Protein AF-A0A7S2L4G2-F1 (afdb_monomer_lite)

Structure (mmCIF, N/CA/C/O backbone):
data_AF-A0A7S2L4G2-F1
#
_entry.id   AF-A0A7S2L4G2-F1
#
loop_
_atom_site.group_PDB
_atom_site.id
_atom_site.type_symbol
_atom_site.label_atom_id
_atom_site.label_alt_id
_atom_site.label_comp_id
_atom_site.label_asym_id
_atom_site.label_entity_id
_atom_site.label_seq_id
_atom_site.pdbx_PDB_ins_code
_atom_site.Cartn_x
_atom_site.Cartn_y
_atom_site.Cartn_z
_atom_site.occupancy
_atom_site.B_iso_or_equiv
_atom_site.auth_seq_id
_atom_site.auth_comp_id
_atom_site.auth_asym_id
_atom_site.auth_atom_id
_atom_site.pdbx_PDB_model_num
ATOM 1 N N . GLY A 1 1 ? 11.821 -3.618 -11.522 1.00 56.19 1 GLY A N 1
ATOM 2 C CA . GLY A 1 1 ? 10.983 -4.620 -10.843 1.00 56.19 1 GLY A CA 1
ATOM 3 C C . GLY A 1 1 ? 11.850 -5.490 -9.971 1.00 56.19 1 GLY A C 1
ATOM 4 O O . GLY A 1 1 ? 12.990 -5.746 -10.347 1.00 56.19 1 GLY A O 1
ATOM 5 N N . TYR A 1 2 ? 11.336 -5.902 -8.817 1.00 65.25 2 TYR A N 1
ATOM 6 C CA . TYR A 1 2 ? 12.023 -6.828 -7.922 1.00 65.25 2 TYR A CA 1
ATOM 7 C C . TYR A 1 2 ? 11.633 -8.251 -8.337 1.00 65.25 2 TYR A C 1
ATOM 9 O O . TYR A 1 2 ? 10.464 -8.625 -8.234 1.00 65.25 2 TYR A O 1
ATOM 17 N N . GLY A 1 3 ? 12.591 -9.006 -8.881 1.00 76.25 3 GLY A N 1
ATOM 18 C CA . GLY A 1 3 ? 12.389 -10.360 -9.402 1.00 76.25 3 GLY A CA 1
ATOM 19 C C . GLY A 1 3 ? 13.342 -11.368 -8.760 1.00 76.25 3 GLY A C 1
ATOM 20 O O . GLY A 1 3 ? 14.515 -11.046 -8.551 1.00 76.25 3 GLY A O 1
ATOM 21 N N . GLY A 1 4 ? 12.857 -12.576 -8.461 1.00 85.44 4 GLY A N 1
ATOM 22 C CA . GLY A 1 4 ? 13.677 -13.669 -7.925 1.00 85.44 4 GLY A CA 1
ATOM 23 C C . GLY A 1 4 ? 14.321 -13.315 -6.580 1.00 85.44 4 GLY A C 1
ATOM 24 O O . GLY A 1 4 ? 13.656 -12.795 -5.689 1.00 85.44 4 GLY A O 1
ATOM 25 N N . ILE A 1 5 ? 15.627 -13.547 -6.429 1.00 88.00 5 ILE A N 1
ATOM 26 C CA . ILE A 1 5 ? 16.351 -13.308 -5.163 1.00 88.00 5 ILE A CA 1
ATOM 27 C C . ILE A 1 5 ? 16.216 -11.853 -4.687 1.00 88.00 5 ILE A C 1
ATOM 29 O O . ILE A 1 5 ? 15.990 -11.617 -3.506 1.00 88.00 5 ILE A O 1
ATOM 33 N N . LYS A 1 6 ? 16.226 -10.875 -5.601 1.00 87.75 6 LYS A N 1
ATOM 34 C CA . LYS A 1 6 ? 16.057 -9.455 -5.243 1.00 87.75 6 LYS A CA 1
ATOM 35 C C . LYS A 1 6 ? 14.673 -9.149 -4.666 1.00 87.75 6 LYS A C 1
ATOM 37 O O . LYS A 1 6 ? 14.536 -8.252 -3.842 1.00 87.75 6 LYS A O 1
ATOM 42 N N . ALA A 1 7 ? 13.639 -9.870 -5.111 1.00 88.19 7 ALA A N 1
ATOM 43 C CA . ALA A 1 7 ? 12.305 -9.783 -4.515 1.00 88.19 7 ALA A CA 1
ATOM 44 C C . ALA A 1 7 ? 12.309 -10.325 -3.087 1.00 88.19 7 ALA A C 1
ATOM 46 O O . ALA A 1 7 ? 11.736 -9.702 -2.199 1.00 88.19 7 ALA A O 1
ATOM 47 N N . LEU A 1 8 ? 12.997 -11.447 -2.865 1.00 90.19 8 LEU A N 1
ATOM 48 C CA . LEU A 1 8 ? 13.110 -12.052 -1.545 1.00 90.19 8 LEU A CA 1
ATOM 49 C C . LEU A 1 8 ? 13.881 -11.160 -0.568 1.00 90.19 8 LEU A C 1
ATOM 51 O O . LEU A 1 8 ? 13.434 -10.969 0.558 1.00 90.19 8 LEU A O 1
ATOM 55 N N . GLU A 1 9 ? 14.997 -10.576 -1.004 1.00 91.44 9 GLU A N 1
ATOM 56 C CA . GLU A 1 9 ? 15.775 -9.615 -0.215 1.00 91.44 9 GLU A CA 1
ATOM 57 C C . GLU A 1 9 ? 14.930 -8.400 0.172 1.00 91.44 9 GLU A C 1
ATOM 59 O O . GLU A 1 9 ? 14.913 -8.004 1.337 1.00 91.44 9 GLU A O 1
ATOM 64 N N . PHE A 1 10 ? 14.177 -7.849 -0.785 1.00 89.75 10 PHE A N 1
ATOM 65 C CA . PHE A 1 10 ? 13.286 -6.720 -0.537 1.00 89.75 10 PHE A CA 1
ATOM 66 C C . PHE A 1 10 ? 12.187 -7.069 0.474 1.00 89.75 10 PHE A C 1
ATOM 68 O O . PHE A 1 10 ? 11.968 -6.326 1.429 1.00 89.75 10 PHE A O 1
ATOM 75 N N . VAL A 1 11 ? 11.538 -8.227 0.323 1.00 90.69 11 VAL A N 1
ATOM 76 C CA . VAL A 1 11 ? 10.542 -8.713 1.290 1.00 90.69 11 VAL A CA 1
ATOM 77 C C . VAL A 1 11 ? 11.175 -8.912 2.667 1.00 90.69 11 VAL A C 1
ATOM 79 O O . VAL A 1 11 ? 10.625 -8.441 3.659 1.00 90.69 11 VAL A O 1
ATOM 82 N N . ASN A 1 12 ? 12.349 -9.538 2.751 1.00 92.12 12 ASN A N 1
ATOM 83 C CA . ASN A 1 12 ? 13.055 -9.729 4.016 1.00 92.12 12 ASN A CA 1
ATOM 84 C C . ASN A 1 12 ? 13.389 -8.391 4.696 1.00 92.12 12 ASN A C 1
ATOM 86 O O . ASN A 1 12 ? 13.243 -8.259 5.911 1.00 92.12 12 ASN A O 1
ATOM 90 N N . GLN A 1 13 ? 13.780 -7.380 3.920 1.00 91.06 13 GLN A N 1
ATOM 91 C CA . GLN A 1 13 ? 14.045 -6.038 4.427 1.00 91.06 13 GLN A CA 1
ATOM 92 C C . GLN A 1 13 ? 12.776 -5.377 4.984 1.00 91.06 13 GLN A C 1
ATOM 94 O O . GLN A 1 13 ? 12.824 -4.791 6.069 1.00 91.06 13 GLN A O 1
ATOM 99 N N . ILE A 1 14 ? 11.644 -5.502 4.282 1.00 90.25 14 ILE A N 1
ATOM 100 C CA . ILE A 1 14 ? 10.340 -5.015 4.754 1.00 90.25 14 ILE A CA 1
ATOM 101 C C . ILE A 1 14 ? 9.986 -5.677 6.089 1.00 90.25 14 ILE A C 1
ATOM 103 O O . ILE A 1 14 ? 9.688 -4.991 7.065 1.00 90.25 14 ILE A O 1
ATOM 107 N N . LEU A 1 15 ? 10.059 -7.009 6.145 1.00 91.31 15 LEU A N 1
ATOM 108 C CA . LEU A 1 15 ? 9.704 -7.790 7.330 1.00 91.31 15 LEU A CA 1
ATOM 109 C C . LEU A 1 15 ? 10.609 -7.474 8.525 1.00 91.31 15 LEU A C 1
ATOM 111 O O . LEU A 1 15 ? 10.117 -7.336 9.640 1.00 91.31 15 LEU A O 1
ATOM 115 N N . SER A 1 16 ? 11.910 -7.301 8.287 1.00 92.25 16 SER A N 1
ATOM 116 C CA . SER A 1 16 ? 12.880 -6.969 9.338 1.00 92.25 16 SER A CA 1
ATOM 117 C C . SER A 1 16 ? 12.683 -5.559 9.898 1.00 92.25 16 SER A C 1
ATOM 119 O O . SER A 1 16 ? 12.974 -5.312 11.064 1.00 92.25 16 SER A O 1
ATOM 121 N N . SER A 1 17 ? 12.200 -4.626 9.073 1.00 89.19 17 SER A N 1
ATOM 122 C CA . SER A 1 17 ? 11.989 -3.228 9.473 1.00 89.19 17 SER A CA 1
ATOM 123 C C . SER A 1 17 ? 10.608 -2.981 10.084 1.00 89.19 17 SER A C 1
ATOM 125 O O . SER A 1 17 ? 10.407 -1.986 10.778 1.00 89.19 17 SER A O 1
ATOM 127 N N . GLY A 1 18 ? 9.654 -3.868 9.802 1.00 87.81 18 GLY A N 1
ATOM 128 C CA . GLY A 1 18 ? 8.249 -3.711 10.146 1.00 87.81 18 GLY A CA 1
ATOM 129 C C . GLY A 1 18 ? 7.456 -2.938 9.088 1.00 87.81 18 GLY A C 1
ATOM 130 O O . GLY A 1 18 ? 7.934 -1.991 8.458 1.00 87.81 18 GLY A O 1
ATOM 131 N N . VAL A 1 19 ? 6.200 -3.350 8.917 1.00 89.81 19 VAL A N 1
ATOM 132 C CA . VAL A 1 19 ? 5.210 -2.691 8.054 1.00 89.81 19 VAL A CA 1
ATOM 133 C C . VAL A 1 19 ? 4.303 -1.839 8.935 1.00 89.81 19 VAL A C 1
ATOM 135 O O . VAL A 1 19 ? 3.910 -2.269 10.016 1.00 89.81 19 VAL A O 1
ATOM 138 N N . GLY A 1 20 ? 3.938 -0.643 8.483 1.00 89.69 20 GLY A N 1
ATOM 139 C CA . GLY A 1 20 ? 2.996 0.219 9.201 1.00 89.69 20 GLY A CA 1
ATOM 140 C C . GLY A 1 20 ? 2.357 1.216 8.252 1.00 89.69 20 GLY A C 1
ATOM 141 O O . GLY A 1 20 ? 3.047 1.755 7.397 1.00 89.69 20 GLY A O 1
ATOM 142 N N . VAL A 1 21 ? 1.063 1.501 8.387 1.00 88.12 21 VAL A N 1
ATOM 143 C CA . VAL A 1 21 ? 0.299 2.310 7.415 1.00 88.12 21 VAL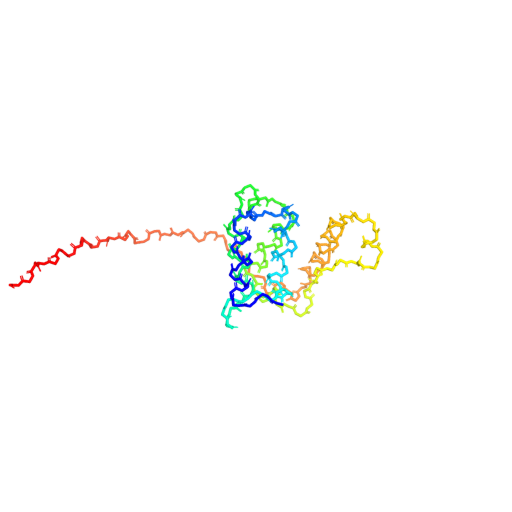 A CA 1
ATOM 144 C C . VAL A 1 21 ? 0.915 3.700 7.237 1.00 88.12 21 VAL A C 1
ATOM 146 O O . VAL A 1 21 ? 1.012 4.194 6.115 1.00 88.12 21 VAL A O 1
ATOM 149 N N . THR A 1 22 ? 1.391 4.309 8.325 1.00 84.44 22 THR A N 1
ATOM 150 C CA . THR A 1 22 ? 2.046 5.628 8.313 1.00 84.44 22 THR A CA 1
ATOM 151 C C . THR A 1 22 ? 3.572 5.559 8.218 1.00 84.44 22 THR A C 1
ATOM 153 O O . THR A 1 22 ? 4.237 6.576 8.411 1.00 84.44 22 THR A O 1
ATOM 156 N N . SER A 1 23 ? 4.146 4.378 7.972 1.00 82.56 23 SER A N 1
ATOM 157 C CA . SER A 1 23 ? 5.592 4.214 7.807 1.00 82.56 23 SER A CA 1
ATOM 158 C C . SER A 1 23 ? 6.076 4.977 6.574 1.00 82.56 23 SER A C 1
ATOM 160 O O . SER A 1 23 ? 5.498 4.861 5.494 1.00 82.56 23 SER A O 1
ATOM 162 N N . GLY A 1 24 ? 7.160 5.743 6.724 1.00 73.81 24 GLY A N 1
ATOM 163 C CA . GLY A 1 24 ? 7.771 6.475 5.611 1.00 73.81 24 GLY A CA 1
ATOM 164 C C . GLY A 1 24 ? 8.436 5.564 4.573 1.00 73.81 24 GLY A C 1
ATOM 165 O O . GLY A 1 24 ? 8.525 5.945 3.410 1.00 73.81 24 GLY A O 1
ATOM 166 N N . SER A 1 25 ? 8.865 4.365 4.981 1.00 75.00 25 SER A N 1
ATOM 167 C CA . SER A 1 25 ? 9.585 3.419 4.115 1.00 75.00 25 SER A CA 1
ATOM 168 C C . SER A 1 25 ? 8.685 2.308 3.572 1.00 75.00 25 SER A C 1
ATOM 170 O O . SER A 1 25 ? 8.783 1.960 2.400 1.00 75.00 25 SER A O 1
ATOM 172 N N . TYR A 1 26 ? 7.792 1.764 4.409 1.00 85.56 26 TYR A N 1
ATOM 173 C CA . TYR A 1 26 ? 6.966 0.587 4.091 1.00 85.56 26 TYR A CA 1
ATOM 174 C C . TYR A 1 26 ? 5.503 0.796 4.495 1.00 85.56 26 TYR A C 1
ATOM 176 O O . TYR A 1 26 ? 4.905 -0.036 5.179 1.00 85.56 26 TYR A O 1
ATOM 184 N N . GLY A 1 27 ? 4.959 1.962 4.140 1.00 89.31 27 GLY A N 1
ATOM 185 C CA . GLY A 1 27 ? 3.590 2.346 4.474 1.00 89.31 27 GLY A CA 1
ATOM 186 C C . GLY A 1 27 ? 2.623 2.336 3.307 1.00 89.31 27 GLY A C 1
ATOM 187 O O . GLY A 1 27 ? 2.821 1.636 2.313 1.00 89.31 27 GLY A O 1
ATOM 188 N N . PHE A 1 28 ? 1.548 3.110 3.458 1.00 94.31 28 PHE A N 1
ATOM 189 C CA . PHE A 1 28 ? 0.417 3.125 2.535 1.00 94.31 28 PHE A CA 1
ATOM 190 C C . PHE A 1 28 ? 0.808 3.200 1.048 1.00 94.31 28 PHE A C 1
ATOM 192 O O . PHE A 1 28 ? 0.305 2.360 0.306 1.00 94.31 28 PHE A O 1
ATOM 199 N N . PRO A 1 29 ? 1.719 4.090 0.593 1.00 92.69 29 PRO A N 1
ATOM 200 C CA . PRO A 1 29 ? 2.064 4.176 -0.828 1.00 92.69 29 PRO A CA 1
ATOM 201 C C . PRO A 1 29 ? 2.590 2.864 -1.418 1.00 92.69 29 PRO A C 1
ATOM 203 O O . PRO A 1 29 ? 2.138 2.444 -2.478 1.00 92.69 29 PRO A O 1
ATOM 206 N N . LEU A 1 30 ? 3.486 2.172 -0.705 1.00 91.94 30 LEU A N 1
ATOM 207 C CA . LEU A 1 30 ? 4.036 0.896 -1.165 1.00 91.94 30 LEU A CA 1
ATOM 208 C C . LEU A 1 30 ? 2.956 -0.188 -1.211 1.00 91.94 30 LEU A C 1
ATOM 210 O O . LEU A 1 30 ? 2.851 -0.918 -2.193 1.00 91.94 30 LEU A O 1
ATOM 214 N N . LEU A 1 31 ? 2.158 -0.302 -0.145 1.00 95.25 31 LEU A N 1
ATOM 215 C CA . LEU A 1 31 ? 1.090 -1.301 -0.069 1.00 95.25 31 LEU A CA 1
ATOM 216 C C . LEU A 1 31 ? 0.041 -1.070 -1.163 1.00 95.25 31 LEU A C 1
ATOM 218 O O . LEU A 1 31 ? -0.418 -2.024 -1.785 1.00 95.25 31 LEU A O 1
ATOM 222 N N . TYR A 1 32 ? -0.288 0.194 -1.427 1.00 96.31 32 TYR A N 1
ATOM 223 C CA . TYR A 1 32 ? -1.174 0.599 -2.505 1.00 96.31 32 TYR A CA 1
ATOM 224 C C . TYR A 1 32 ? -0.616 0.212 -3.879 1.00 96.31 32 TYR A C 1
ATOM 226 O O . TYR A 1 32 ? -1.285 -0.492 -4.631 1.00 96.31 32 TYR A O 1
ATOM 234 N N . ASP A 1 33 ? 0.625 0.602 -4.186 1.00 93.81 33 ASP A N 1
ATOM 235 C CA . ASP A 1 33 ? 1.258 0.320 -5.478 1.00 93.81 33 ASP A CA 1
ATOM 236 C C . ASP A 1 33 ? 1.422 -1.179 -5.754 1.00 93.81 33 ASP A C 1
ATOM 238 O O . ASP A 1 33 ? 1.361 -1.607 -6.910 1.00 93.81 33 ASP A O 1
ATOM 242 N N . LEU A 1 34 ? 1.609 -1.992 -4.711 1.00 94.56 34 LEU A N 1
ATOM 243 C CA . LEU A 1 34 ? 1.611 -3.447 -4.834 1.00 94.56 34 LEU A CA 1
ATOM 244 C C . LEU A 1 34 ? 0.204 -3.998 -5.121 1.00 94.56 34 LEU A C 1
ATOM 246 O O . LEU A 1 34 ? 0.077 -4.888 -5.961 1.00 94.56 34 LEU A O 1
ATOM 250 N N . LEU A 1 35 ? -0.847 -3.466 -4.478 1.00 96.44 35 LEU A N 1
ATOM 251 C CA . LEU A 1 35 ? -2.239 -3.873 -4.728 1.00 96.44 35 LEU A CA 1
ATOM 252 C C . LEU A 1 35 ? -2.682 -3.575 -6.162 1.00 96.44 35 LEU A C 1
ATOM 254 O O . LEU A 1 35 ? -3.309 -4.430 -6.781 1.00 96.44 35 LEU A O 1
ATOM 258 N N . VAL A 1 36 ? -2.353 -2.397 -6.693 1.00 95.50 36 VAL A N 1
ATOM 259 C CA . VAL A 1 36 ? -2.749 -1.989 -8.057 1.00 95.50 36 VAL A CA 1
ATOM 260 C C . VAL A 1 36 ? -1.755 -2.435 -9.138 1.00 95.50 36 VAL A C 1
ATOM 262 O O . VAL A 1 36 ? -1.911 -2.108 -10.312 1.00 95.50 36 VAL A O 1
ATOM 265 N N . GLY A 1 37 ? -0.704 -3.166 -8.754 1.00 91.12 37 GLY A N 1
ATOM 266 C CA . GLY A 1 37 ? 0.285 -3.714 -9.683 1.00 91.12 37 GLY A CA 1
ATOM 267 C C . GLY A 1 37 ? 1.228 -2.683 -10.317 1.00 91.12 37 GLY A C 1
ATOM 268 O O . GLY A 1 37 ? 1.927 -3.017 -11.274 1.00 91.12 37 GLY A O 1
ATOM 269 N N . SER A 1 38 ? 1.296 -1.455 -9.790 1.00 89.56 38 SER A N 1
ATOM 270 C CA . SER A 1 38 ? 2.258 -0.427 -10.223 1.00 89.56 38 SER A CA 1
ATOM 271 C C . SER A 1 38 ? 3.705 -0.861 -9.979 1.00 89.56 38 SER A C 1
ATOM 273 O O . SER A 1 38 ? 4.597 -0.542 -10.768 1.00 89.56 38 SER A O 1
ATOM 275 N N . VAL A 1 39 ? 3.950 -1.607 -8.895 1.00 85.50 39 VAL A N 1
ATOM 276 C CA . VAL A 1 39 ? 5.271 -2.148 -8.558 1.00 85.50 39 VAL A CA 1
ATOM 277 C C . VAL A 1 39 ? 5.286 -3.658 -8.802 1.00 85.50 39 VAL A C 1
ATOM 279 O O . VAL A 1 39 ? 4.659 -4.404 -8.050 1.00 85.50 39 VAL A O 1
ATOM 282 N N . PRO A 1 40 ? 6.042 -4.146 -9.805 1.00 85.06 40 PRO A N 1
ATOM 283 C CA . PRO A 1 40 ? 6.190 -5.575 -10.023 1.00 85.06 40 PRO A CA 1
ATOM 284 C C . PRO A 1 40 ? 7.145 -6.158 -8.975 1.00 85.06 40 PRO A C 1
ATOM 286 O O . PRO A 1 40 ? 8.371 -6.012 -9.070 1.00 85.06 40 PRO A O 1
ATOM 289 N N . LEU A 1 41 ? 6.552 -6.819 -7.985 1.00 87.88 41 LEU A N 1
ATOM 290 C CA . LEU A 1 41 ? 7.191 -7.685 -7.001 1.00 87.88 41 LEU A CA 1
ATOM 291 C C . LEU A 1 41 ? 6.780 -9.133 -7.282 1.00 87.88 41 LEU A C 1
ATOM 293 O O . LEU A 1 41 ? 5.601 -9.474 -7.145 1.00 87.88 41 LEU A O 1
ATOM 297 N N . LYS A 1 42 ? 7.741 -9.956 -7.715 1.00 88.31 42 LYS A N 1
ATOM 298 C CA . LYS A 1 42 ? 7.518 -11.361 -8.080 1.00 88.31 42 LYS A CA 1
ATOM 299 C C . LYS A 1 42 ? 8.705 -12.226 -7.660 1.00 88.31 42 LYS A C 1
ATOM 301 O O . LYS A 1 42 ? 9.820 -12.008 -8.134 1.00 88.31 42 LYS A O 1
ATOM 306 N N . LEU A 1 43 ? 8.476 -13.224 -6.811 1.00 87.25 43 LEU A N 1
ATOM 307 C CA . LEU A 1 43 ? 9.478 -14.252 -6.524 1.00 87.25 43 LEU A CA 1
ATOM 308 C C . LEU A 1 43 ? 9.464 -15.298 -7.646 1.00 87.25 43 LEU A C 1
ATOM 310 O O . LEU A 1 43 ? 10.509 -15.653 -8.186 1.00 87.25 43 LEU A O 1
ATOM 314 N N . HIS A 1 44 ? 8.260 -15.717 -8.033 1.00 87.50 44 HIS A N 1
ATOM 315 C CA . HIS A 1 44 ? 7.974 -16.630 -9.132 1.00 87.50 44 HIS A CA 1
ATOM 316 C C . HIS A 1 44 ? 7.251 -15.894 -10.284 1.00 87.50 44 HIS A C 1
ATOM 318 O O . HIS A 1 44 ? 6.499 -14.953 -10.025 1.00 87.50 44 HIS A O 1
ATOM 324 N N . PRO A 1 45 ? 7.414 -16.288 -11.566 1.00 85.19 45 PRO A N 1
ATOM 325 C CA . PRO A 1 45 ? 6.765 -15.608 -12.699 1.00 85.19 45 PRO A CA 1
ATOM 326 C C . PRO A 1 45 ? 5.236 -15.485 -12.593 1.00 85.19 45 PRO A C 1
ATOM 328 O O . PRO A 1 45 ? 4.663 -14.476 -13.021 1.00 85.19 45 PRO A O 1
ATOM 331 N N . ASN A 1 46 ? 4.602 -16.484 -11.973 1.00 87.75 46 ASN A N 1
ATOM 332 C CA . ASN A 1 46 ? 3.153 -16.540 -11.751 1.00 87.75 46 ASN A CA 1
ATOM 333 C C . ASN A 1 46 ? 2.691 -15.792 -10.491 1.00 87.75 46 ASN A C 1
ATOM 335 O O . ASN A 1 46 ? 1.498 -15.788 -10.198 1.00 87.75 46 ASN A O 1
ATOM 339 N N . ASP A 1 47 ? 3.600 -15.171 -9.739 1.00 88.50 47 ASP A N 1
ATOM 340 C CA . ASP A 1 47 ? 3.207 -14.375 -8.582 1.00 88.50 47 ASP A CA 1
ATOM 341 C C . ASP A 1 47 ? 2.461 -13.114 -9.012 1.00 88.50 47 ASP A C 1
ATOM 343 O O . ASP A 1 47 ? 2.794 -12.457 -10.007 1.00 88.50 47 ASP A O 1
ATOM 347 N N . SER A 1 48 ? 1.493 -12.738 -8.181 1.00 90.38 48 SER A N 1
ATOM 348 C CA . SER A 1 48 ? 0.821 -11.448 -8.246 1.00 90.38 48 SER A CA 1
ATOM 349 C C . SER A 1 48 ? 1.371 -10.533 -7.157 1.00 90.38 48 SER A C 1
ATOM 351 O O . SER A 1 48 ? 1.392 -10.893 -5.977 1.00 90.38 48 SER A O 1
ATOM 353 N N . SER A 1 49 ? 1.789 -9.326 -7.537 1.00 93.06 49 SER A N 1
ATOM 354 C CA . SER A 1 49 ? 2.209 -8.291 -6.582 1.00 93.06 49 SER A CA 1
ATOM 355 C C . SER A 1 49 ? 1.066 -7.896 -5.642 1.00 93.06 49 SER A C 1
ATOM 357 O O . SER A 1 49 ? 1.309 -7.595 -4.473 1.00 93.06 49 SER A O 1
ATOM 359 N N . HIS A 1 50 ? -0.178 -8.047 -6.103 1.00 95.06 50 HIS A N 1
ATOM 360 C CA . HIS A 1 50 ? -1.375 -7.884 -5.291 1.00 95.06 50 HIS A CA 1
ATOM 361 C C . HIS A 1 50 ? -1.364 -8.819 -4.071 1.00 95.06 50 HIS A C 1
ATOM 363 O O . HIS A 1 50 ? -1.584 -8.385 -2.941 1.00 95.06 50 HIS A O 1
ATOM 369 N N . ASN A 1 51 ? -1.024 -10.098 -4.265 1.00 94.38 51 ASN A N 1
ATOM 370 C CA . ASN A 1 51 ? -0.968 -11.076 -3.174 1.00 94.38 51 ASN A CA 1
ATOM 371 C C . ASN A 1 51 ? 0.143 -10.768 -2.166 1.00 94.38 51 ASN A C 1
ATOM 373 O O . ASN A 1 51 ? -0.052 -10.963 -0.965 1.00 94.38 51 ASN A O 1
ATOM 377 N N . TRP A 1 52 ? 1.272 -10.220 -2.619 1.00 93.50 52 TRP A N 1
ATOM 378 C CA . TRP A 1 52 ? 2.311 -9.732 -1.714 1.00 93.50 52 TRP A CA 1
ATOM 379 C C . TRP A 1 52 ? 1.803 -8.593 -0.832 1.00 93.50 52 TRP A C 1
ATOM 381 O O . TRP A 1 52 ? 1.998 -8.631 0.381 1.00 93.50 52 TRP A O 1
ATOM 391 N N . ALA A 1 53 ? 1.075 -7.629 -1.400 1.00 94.94 53 ALA A N 1
ATOM 392 C CA . ALA A 1 53 ? 0.455 -6.566 -0.613 1.00 94.94 53 ALA A CA 1
ATOM 393 C C . ALA A 1 53 ? -0.527 -7.123 0.427 1.00 94.94 53 ALA A C 1
ATOM 395 O O . ALA A 1 53 ? -0.477 -6.748 1.597 1.00 94.94 53 ALA A O 1
ATOM 396 N N . ARG A 1 54 ? -1.380 -8.074 0.024 1.00 95.50 54 ARG A N 1
ATOM 397 C CA . ARG A 1 54 ? -2.339 -8.749 0.912 1.00 95.50 54 ARG A CA 1
ATOM 398 C C . ARG A 1 54 ? -1.657 -9.451 2.086 1.00 95.50 54 ARG A C 1
ATOM 400 O O . ARG A 1 54 ? -2.204 -9.451 3.191 1.00 95.50 54 ARG A O 1
ATOM 407 N N . LEU A 1 55 ? -0.496 -10.064 1.864 1.00 94.75 55 LEU A N 1
ATOM 408 C CA . LEU A 1 55 ? 0.300 -10.672 2.932 1.00 94.75 55 LEU A CA 1
ATOM 409 C C . LEU A 1 55 ? 0.860 -9.601 3.872 1.00 94.75 55 LEU A C 1
ATOM 411 O O . LEU A 1 55 ? 0.656 -9.694 5.077 1.00 94.75 55 LEU A O 1
ATOM 415 N N . LEU A 1 56 ? 1.484 -8.551 3.335 1.00 94.69 56 LEU A N 1
ATOM 416 C CA . LEU A 1 56 ? 2.068 -7.471 4.139 1.00 94.69 56 LEU A CA 1
ATOM 417 C C . LEU A 1 56 ? 1.017 -6.717 4.970 1.00 94.69 56 LEU A C 1
ATOM 419 O O . LEU A 1 56 ? 1.274 -6.378 6.121 1.00 94.69 56 LEU A O 1
ATOM 423 N N . ILE A 1 57 ? -0.189 -6.516 4.432 1.00 95.31 57 ILE A N 1
ATOM 424 C CA . ILE A 1 57 ? -1.317 -5.899 5.147 1.00 95.31 57 ILE A CA 1
ATOM 425 C C . ILE A 1 57 ? -1.731 -6.728 6.372 1.00 95.31 57 ILE A C 1
ATOM 427 O O . ILE A 1 57 ? -2.063 -6.157 7.408 1.00 95.31 57 ILE A O 1
ATOM 431 N N . ARG A 1 58 ? -1.676 -8.065 6.293 1.00 93.94 58 ARG A N 1
ATOM 432 C CA . ARG A 1 58 ? -1.972 -8.956 7.434 1.00 93.94 58 ARG A CA 1
ATOM 433 C C . ARG A 1 58 ? -0.910 -8.899 8.532 1.00 93.94 58 ARG A C 1
ATOM 435 O O . ARG A 1 58 ? -1.182 -9.327 9.647 1.00 93.94 58 ARG A O 1
ATOM 442 N N . LEU A 1 59 ? 0.276 -8.382 8.219 1.00 94.50 59 LEU A N 1
ATOM 443 C CA . LEU A 1 59 ? 1.385 -8.215 9.160 1.00 94.50 59 LEU A CA 1
ATOM 444 C C . LEU A 1 59 ? 1.419 -6.821 9.797 1.00 94.50 59 LEU A C 1
ATOM 446 O O . LEU A 1 59 ? 2.306 -6.540 10.602 1.00 94.50 59 LEU A O 1
ATOM 450 N N . LEU A 1 60 ? 0.470 -5.944 9.452 1.00 94.31 60 LEU A N 1
ATOM 451 C CA . LEU A 1 60 ? 0.343 -4.644 10.096 1.00 94.31 60 LEU A CA 1
ATOM 452 C C . LEU A 1 60 ? 0.072 -4.805 11.604 1.00 94.31 60 LEU A C 1
ATOM 454 O O . LEU A 1 60 ? -0.714 -5.673 11.998 1.00 94.31 60 LEU A O 1
ATOM 458 N N . PRO A 1 61 ? 0.640 -3.933 12.457 1.00 93.56 61 PRO A N 1
ATOM 459 C CA . PRO A 1 61 ? 0.292 -3.876 13.869 1.00 93.56 61 PRO A CA 1
ATOM 460 C C . PRO A 1 61 ? -1.216 -3.714 14.064 1.00 93.56 61 PRO A C 1
ATOM 462 O O . PRO A 1 61 ? -1.867 -2.983 13.318 1.00 93.56 61 PRO A O 1
ATOM 465 N N . VAL A 1 62 ? -1.772 -4.320 15.117 1.00 92.44 62 VAL A N 1
ATOM 466 C CA . VAL A 1 62 ? -3.220 -4.272 15.401 1.00 92.44 62 VAL A CA 1
ATOM 467 C C . VAL A 1 62 ? -3.747 -2.834 15.462 1.00 92.44 62 VAL A C 1
ATOM 469 O O . VAL A 1 62 ? -4.831 -2.558 14.950 1.00 92.44 62 VAL A O 1
ATOM 472 N N . ALA A 1 63 ? -2.978 -1.902 16.033 1.00 91.88 63 ALA A N 1
ATOM 473 C CA . ALA A 1 63 ? -3.343 -0.485 16.107 1.00 91.88 63 ALA A CA 1
ATOM 474 C C . ALA A 1 63 ? -3.531 0.161 14.720 1.00 91.88 63 ALA A C 1
ATOM 476 O O . ALA A 1 63 ? -4.457 0.946 14.520 1.00 91.88 63 ALA A O 1
ATOM 477 N N . ASP A 1 64 ? -2.696 -0.213 13.751 1.00 91.56 64 ASP A N 1
ATOM 478 C CA . ASP A 1 64 ? -2.788 0.263 12.372 1.00 91.56 64 ASP A CA 1
ATOM 479 C C . ASP A 1 64 ? -3.892 -0.471 11.619 1.00 91.56 64 ASP A C 1
ATOM 481 O O . ASP A 1 64 ? -4.767 0.162 11.017 1.00 91.56 64 ASP A O 1
ATOM 485 N N . TYR A 1 65 ? -3.887 -1.804 11.707 1.00 91.50 65 TYR A N 1
ATOM 486 C CA . TYR A 1 65 ? -4.834 -2.656 11.006 1.00 91.50 65 TYR A CA 1
ATOM 487 C C . TYR A 1 65 ? -6.270 -2.378 11.425 1.00 91.50 65 TYR A C 1
ATOM 489 O O . TYR A 1 65 ? -7.140 -2.460 10.573 1.00 91.50 65 TYR A O 1
ATOM 497 N N . SER A 1 66 ? -6.540 -2.033 12.689 1.00 90.19 66 SER A N 1
ATOM 498 C CA . SER A 1 66 ? -7.884 -1.699 13.197 1.00 90.19 66 SER A CA 1
ATOM 499 C C . SER A 1 66 ? -8.260 -0.222 13.037 1.00 90.19 66 SER A C 1
ATOM 501 O O . SER A 1 66 ? -9.404 0.158 13.301 1.00 90.19 66 SER A O 1
ATOM 503 N N . SER A 1 67 ? -7.337 0.619 12.560 1.00 92.75 67 SER A N 1
ATOM 504 C CA . SER A 1 67 ? -7.577 2.054 12.434 1.00 92.75 67 SER A CA 1
ATOM 505 C C . SER A 1 67 ? -8.741 2.368 11.481 1.00 92.75 67 SER A C 1
ATOM 507 O O . SER A 1 67 ? -9.021 1.641 10.522 1.00 92.75 67 SER A O 1
ATOM 509 N N . LYS A 1 68 ? -9.436 3.481 11.749 1.00 92.44 68 LYS A N 1
ATOM 510 C CA . LYS A 1 68 ? -10.516 4.024 10.901 1.00 92.44 68 LYS A CA 1
ATOM 511 C C . LYS A 1 68 ? -10.003 5.069 9.904 1.00 92.44 68 LYS A C 1
ATOM 513 O O . LYS A 1 68 ? -10.740 5.963 9.502 1.00 92.44 68 LYS A O 1
ATOM 518 N N . LYS A 1 69 ? -8.718 4.993 9.555 1.00 92.44 69 LYS A N 1
ATOM 519 C CA . LYS A 1 69 ? -8.086 5.903 8.599 1.00 92.44 69 LYS A CA 1
ATOM 520 C C . LYS A 1 69 ? -8.531 5.571 7.171 1.00 92.44 69 LYS A C 1
ATOM 522 O O . LYS A 1 69 ? -8.849 4.416 6.861 1.00 92.44 69 LYS A O 1
ATOM 527 N N . SER A 1 70 ? -8.557 6.579 6.306 1.00 94.44 70 SER A N 1
ATOM 528 C CA . SER A 1 70 ? -8.926 6.425 4.895 1.00 94.44 70 SER A CA 1
ATOM 529 C C . SER A 1 70 ? -7.941 5.512 4.169 1.00 94.44 70 SER A C 1
ATOM 531 O O . SER A 1 70 ? -8.378 4.621 3.447 1.00 94.44 70 SER A O 1
ATOM 533 N N . GLU A 1 71 ? -6.642 5.637 4.450 1.00 95.25 71 GLU A N 1
ATOM 534 C CA . GLU A 1 71 ? -5.587 4.774 3.912 1.00 95.25 71 GLU A CA 1
ATOM 535 C C . GLU A 1 71 ? -5.887 3.296 4.177 1.00 95.25 71 GLU A C 1
ATOM 537 O O . GLU A 1 71 ? -5.929 2.485 3.255 1.00 95.25 71 GLU A O 1
ATOM 542 N N . MET A 1 72 ? -6.175 2.943 5.432 1.00 95.44 72 MET A N 1
ATOM 543 C CA . MET A 1 72 ? -6.480 1.560 5.801 1.00 95.44 72 MET A CA 1
ATOM 544 C C . MET A 1 72 ? -7.794 1.077 5.175 1.00 95.44 72 MET A C 1
ATOM 546 O O . MET A 1 72 ? -7.905 -0.084 4.787 1.00 95.44 72 MET A O 1
ATOM 550 N N . SER A 1 73 ? -8.786 1.961 5.039 1.00 93.81 73 SER A N 1
ATOM 551 C CA . SER A 1 73 ? -10.062 1.634 4.390 1.00 93.81 73 SER A CA 1
ATOM 552 C C . SER A 1 73 ? -9.871 1.305 2.907 1.00 93.81 73 SER A C 1
ATOM 554 O O . SER A 1 73 ? -10.420 0.315 2.429 1.00 93.81 73 SER A O 1
ATOM 556 N N . VAL A 1 74 ? -9.037 2.079 2.204 1.00 95.56 74 VAL A N 1
ATOM 557 C CA . VAL A 1 74 ? -8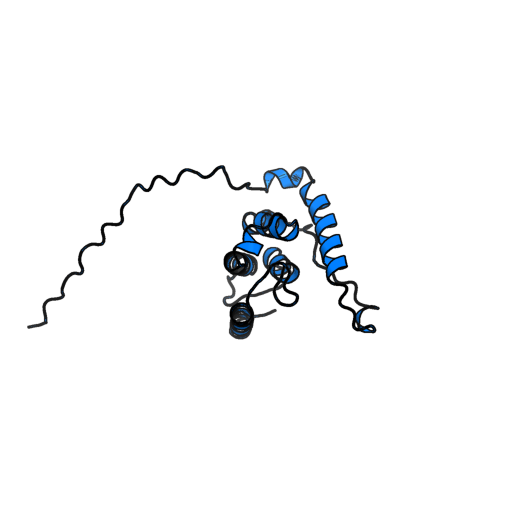.634 1.807 0.817 1.00 95.56 74 VAL A CA 1
ATOM 558 C C . VAL A 1 74 ? -7.897 0.475 0.720 1.00 95.56 74 VAL A C 1
ATOM 560 O O . VAL A 1 74 ? -8.257 -0.349 -0.117 1.00 95.56 74 VAL A O 1
ATOM 563 N N . LEU A 1 75 ? -6.904 0.233 1.586 1.00 96.06 75 LEU A N 1
ATOM 564 C CA . LEU A 1 75 ? -6.138 -1.017 1.573 1.00 96.06 75 LEU A CA 1
ATOM 565 C C . LEU A 1 75 ? -7.041 -2.239 1.767 1.00 96.06 75 LEU A C 1
ATOM 567 O O . LEU A 1 75 ? -6.902 -3.196 1.016 1.00 96.06 75 LEU A O 1
ATOM 571 N N . ARG A 1 76 ? -7.989 -2.192 2.715 1.00 93.81 76 ARG A N 1
ATOM 572 C CA . ARG A 1 76 ? -8.963 -3.277 2.942 1.00 93.81 76 ARG A CA 1
ATOM 573 C C . ARG A 1 76 ? -9.888 -3.486 1.744 1.00 93.81 76 ARG A C 1
ATOM 575 O O . ARG A 1 76 ? -10.160 -4.621 1.369 1.00 93.81 76 ARG A O 1
ATOM 582 N N . LEU A 1 77 ? -10.393 -2.397 1.162 1.00 93.38 77 LEU A N 1
ATOM 583 C CA . LEU A 1 77 ? -11.297 -2.475 0.018 1.00 93.38 77 LEU A CA 1
ATOM 584 C C . LEU A 1 77 ? -10.599 -3.144 -1.166 1.00 93.38 77 LEU A C 1
ATOM 586 O O . LEU A 1 77 ? -11.117 -4.100 -1.732 1.00 93.38 77 LEU A O 1
ATOM 590 N N . LEU A 1 78 ? -9.406 -2.666 -1.508 1.00 95.25 78 LEU A N 1
ATOM 591 C CA . LEU A 1 78 ? -8.633 -3.177 -2.631 1.00 95.25 78 LEU A CA 1
ATOM 592 C C . LEU A 1 78 ? -8.101 -4.592 -2.365 1.00 95.25 78 LEU A C 1
ATOM 594 O O . LEU A 1 78 ? -8.160 -5.425 -3.263 1.00 95.25 78 LEU A O 1
ATOM 598 N N . SER A 1 79 ? -7.679 -4.920 -1.137 1.00 94.88 79 SER A N 1
ATOM 599 C CA . SER A 1 79 ? -7.167 -6.257 -0.792 1.00 94.88 79 SER A CA 1
ATOM 600 C C . SER A 1 79 ? -8.188 -7.382 -0.932 1.00 94.88 79 SER A C 1
ATOM 602 O O . SER A 1 79 ? -7.790 -8.540 -1.041 1.00 94.88 79 SER A O 1
ATOM 604 N N . GLU A 1 80 ? -9.482 -7.074 -0.882 1.00 92.44 80 GLU A N 1
ATOM 605 C CA . GLU A 1 80 ? -10.553 -8.055 -1.095 1.00 92.44 80 GLU A CA 1
ATOM 606 C C . GLU A 1 80 ? -11.137 -8.003 -2.512 1.00 92.44 80 GLU A C 1
ATOM 608 O O . GLU A 1 80 ? -11.898 -8.884 -2.900 1.00 92.44 80 GLU A O 1
ATOM 613 N N . ASN A 1 81 ? -10.755 -7.002 -3.310 1.00 92.12 81 ASN A N 1
ATOM 614 C CA . ASN A 1 81 ? -11.325 -6.744 -4.627 1.00 92.12 81 ASN A CA 1
ATOM 615 C C . ASN A 1 81 ? -10.214 -6.583 -5.671 1.00 92.12 81 ASN A C 1
ATOM 617 O O . ASN A 1 81 ? -9.882 -5.476 -6.106 1.00 92.12 81 ASN A O 1
ATOM 621 N N . GLU A 1 82 ? -9.647 -7.708 -6.112 1.00 91.00 82 GLU A N 1
ATOM 622 C CA . GLU A 1 82 ? -8.599 -7.724 -7.144 1.00 91.00 82 GLU A CA 1
ATOM 623 C C . GLU A 1 82 ? -9.094 -7.124 -8.473 1.00 91.00 82 GLU A C 1
ATOM 625 O O . GLU A 1 82 ? -8.368 -6.372 -9.118 1.00 91.00 82 GLU A O 1
ATOM 630 N N . GLY A 1 83 ? -10.360 -7.359 -8.845 1.00 90.31 83 GLY A N 1
ATOM 631 C CA . GLY A 1 83 ? -10.964 -6.758 -10.042 1.00 90.31 83 GLY A CA 1
ATOM 632 C C . GLY A 1 83 ? -11.013 -5.226 -9.994 1.00 90.31 83 GLY A C 1
ATOM 633 O O . GLY A 1 83 ? -10.789 -4.568 -11.008 1.00 90.31 83 GLY A O 1
ATOM 634 N N . LEU A 1 84 ? -11.232 -4.651 -8.807 1.00 92.12 84 LEU A N 1
ATOM 635 C CA . LEU A 1 84 ? -11.198 -3.203 -8.599 1.00 92.12 84 LEU A CA 1
ATOM 636 C C . LEU A 1 84 ? -9.762 -2.667 -8.621 1.00 92.12 84 LEU A C 1
ATOM 638 O O . LEU A 1 84 ? -9.502 -1.613 -9.195 1.00 92.12 84 LEU A O 1
ATOM 642 N N . SER A 1 85 ? -8.828 -3.413 -8.030 1.00 93.31 85 SER A N 1
ATOM 643 C CA . SER A 1 85 ? -7.407 -3.047 -7.980 1.00 93.31 85 SER A CA 1
ATOM 644 C C . SER A 1 85 ? -6.745 -3.054 -9.358 1.00 93.31 85 SER A C 1
ATOM 646 O O . SER A 1 85 ? -5.903 -2.206 -9.632 1.00 93.31 85 SER A O 1
ATOM 648 N N . ASN A 1 86 ? -7.166 -3.965 -10.238 1.00 91.81 86 ASN A N 1
ATOM 649 C CA . ASN A 1 86 ? -6.687 -4.073 -11.618 1.00 91.81 86 ASN A CA 1
ATOM 650 C C . ASN A 1 86 ? -7.498 -3.222 -12.610 1.00 91.81 86 ASN A C 1
ATOM 652 O O . ASN A 1 86 ? -7.315 -3.344 -13.824 1.00 91.81 86 ASN A O 1
ATOM 656 N N . H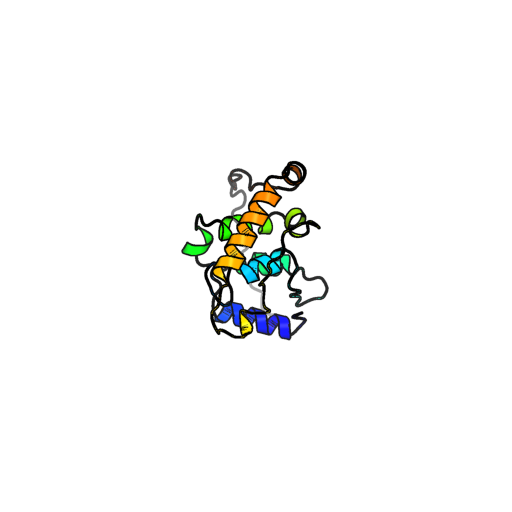IS A 1 87 ? -8.419 -2.384 -12.128 1.00 93.62 87 HIS A N 1
ATOM 657 C CA . HIS A 1 87 ? -9.275 -1.599 -13.004 1.00 93.62 87 HIS A CA 1
ATOM 658 C C . HIS A 1 87 ? -8.435 -0.629 -13.865 1.00 93.62 87 HIS A C 1
ATOM 660 O O . HIS A 1 87 ? -7.600 0.092 -13.315 1.00 93.62 87 HIS A O 1
ATOM 666 N N . PRO A 1 88 ? -8.669 -0.513 -15.189 1.00 91.94 88 PRO A N 1
ATOM 667 C CA . PRO A 1 88 ? -7.825 0.294 -16.085 1.00 91.94 88 PRO A CA 1
ATOM 668 C C . PRO A 1 88 ? -7.685 1.773 -15.693 1.00 91.94 88 PRO A C 1
ATOM 670 O O . PRO A 1 88 ? -6.697 2.423 -16.026 1.00 91.94 88 PRO A O 1
ATOM 673 N N . HIS A 1 89 ? -8.686 2.303 -14.989 1.00 93.50 89 HIS A N 1
ATOM 674 C CA . HIS A 1 89 ? -8.749 3.694 -14.533 1.00 93.50 89 HIS A CA 1
ATOM 675 C C . HIS A 1 89 ? -8.505 3.868 -13.029 1.00 93.50 89 HIS A C 1
ATOM 677 O O . HIS A 1 89 ? -8.868 4.911 -12.483 1.00 93.50 89 HIS A O 1
ATOM 683 N N . ILE A 1 90 ? -7.953 2.859 -12.349 1.00 94.94 90 ILE A N 1
ATOM 684 C CA . ILE A 1 90 ? -7.555 3.003 -10.948 1.00 94.94 90 ILE A CA 1
ATOM 685 C C . ILE A 1 90 ? -6.525 4.150 -10.836 1.00 94.94 90 ILE A C 1
ATOM 687 O O . ILE A 1 90 ? -5.563 4.183 -11.613 1.00 94.94 90 ILE A O 1
ATOM 691 N N . PRO A 1 91 ? -6.718 5.133 -9.935 1.00 95.19 91 PRO A N 1
ATOM 692 C CA . PRO A 1 91 ? -5.753 6.212 -9.744 1.00 95.19 91 PRO A CA 1
ATOM 693 C C . PRO A 1 91 ? -4.360 5.666 -9.417 1.00 95.19 91 PRO A C 1
ATOM 695 O O . PRO A 1 91 ? -4.227 4.744 -8.622 1.00 95.19 91 PRO A O 1
ATOM 698 N N . LYS A 1 92 ? -3.298 6.216 -9.999 1.00 92.00 92 LYS A N 1
ATOM 699 C CA . LYS A 1 92 ? -1.928 5.800 -9.664 1.00 92.00 92 LYS A CA 1
ATOM 700 C C . LYS A 1 92 ? -1.336 6.738 -8.625 1.00 92.00 92 LYS A C 1
ATOM 702 O O . LYS A 1 92 ? -1.703 7.910 -8.563 1.00 92.00 92 LYS A O 1
ATOM 707 N N . PHE A 1 93 ? -0.442 6.217 -7.789 1.00 89.75 93 PHE A N 1
ATOM 708 C CA . PHE A 1 93 ? 0.309 7.063 -6.877 1.00 89.75 93 PHE A CA 1
ATOM 709 C C . PHE A 1 93 ? 1.396 7.803 -7.662 1.00 89.75 93 PHE A C 1
ATOM 711 O O . PHE A 1 93 ? 2.282 7.187 -8.251 1.00 89.75 93 PHE A O 1
ATOM 718 N N . GLU A 1 94 ? 1.321 9.131 -7.683 1.00 84.69 94 GLU A N 1
ATOM 719 C CA . GLU A 1 94 ? 2.257 9.981 -8.415 1.00 84.69 94 GLU A CA 1
ATOM 720 C C . GLU A 1 94 ? 2.859 11.033 -7.482 1.00 84.69 94 GLU A C 1
ATOM 722 O O . GLU A 1 94 ? 2.167 11.679 -6.689 1.00 84.69 94 GLU A O 1
ATOM 727 N N . ILE A 1 95 ? 4.177 11.208 -7.583 1.00 75.19 95 ILE A N 1
ATOM 728 C CA . ILE A 1 95 ? 4.906 12.264 -6.885 1.00 75.19 95 ILE A CA 1
ATOM 729 C C . ILE A 1 95 ? 5.413 13.242 -7.944 1.00 75.19 95 ILE A C 1
ATOM 731 O O . ILE A 1 95 ? 6.313 12.908 -8.718 1.00 75.19 95 ILE A O 1
ATOM 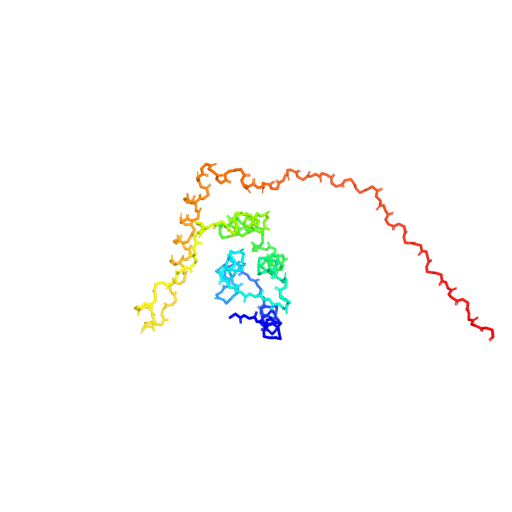735 N N . ASP A 1 96 ? 4.859 14.454 -7.967 1.00 60.28 96 ASP A N 1
ATOM 736 C CA . ASP A 1 96 ? 5.268 15.514 -8.894 1.00 60.28 96 ASP A CA 1
ATOM 737 C C . ASP A 1 96 ? 6.690 15.987 -8.562 1.00 60.28 96 ASP A C 1
ATOM 739 O O . ASP A 1 96 ? 6.916 16.781 -7.651 1.00 60.28 96 ASP A O 1
ATOM 743 N N . ASN A 1 97 ? 7.685 15.469 -9.283 1.00 56.53 97 ASN A N 1
ATOM 744 C CA . ASN A 1 97 ? 9.094 15.597 -8.904 1.00 56.53 97 ASN A CA 1
ATOM 745 C C . ASN A 1 97 ? 9.979 16.173 -10.019 1.00 56.53 97 ASN A C 1
ATOM 747 O O . ASN A 1 97 ? 10.974 15.561 -10.411 1.00 56.53 97 ASN A O 1
ATOM 751 N N . ALA A 1 98 ? 9.686 17.395 -10.470 1.00 51.12 98 ALA A N 1
ATOM 752 C CA . ALA A 1 98 ? 10.724 18.242 -11.072 1.00 51.12 98 ALA A CA 1
ATOM 753 C C . ALA A 1 98 ? 11.363 19.181 -10.029 1.00 51.12 98 ALA A C 1
ATOM 755 O O . ALA A 1 98 ? 12.583 19.285 -9.956 1.00 51.12 98 ALA A O 1
ATOM 756 N N . VAL A 1 99 ? 10.565 19.811 -9.158 1.00 49.03 99 VAL A N 1
ATOM 757 C CA . VAL A 1 99 ? 11.045 20.890 -8.267 1.00 49.03 99 VAL A CA 1
ATOM 758 C C . VAL A 1 99 ? 11.361 20.403 -6.841 1.00 49.03 99 VAL A C 1
ATOM 760 O O . VAL A 1 99 ? 12.252 20.937 -6.182 1.00 49.03 99 VAL A O 1
ATOM 763 N N . ALA A 1 100 ? 10.709 19.338 -6.363 1.00 46.59 100 ALA A N 1
ATOM 764 C CA . ALA A 1 100 ? 10.869 18.851 -4.988 1.00 46.59 100 ALA A CA 1
ATOM 765 C C . ALA A 1 100 ? 12.168 18.051 -4.734 1.00 46.59 100 ALA A C 1
ATOM 767 O O . ALA A 1 100 ? 12.649 18.016 -3.600 1.00 46.59 100 ALA A O 1
ATOM 768 N N . LYS A 1 101 ? 12.823 17.512 -5.778 1.00 45.53 101 LYS A N 1
ATOM 769 C CA . LYS A 1 101 ? 14.158 16.884 -5.657 1.00 45.53 101 LYS A CA 1
ATOM 770 C C . LYS A 1 101 ? 15.250 17.869 -5.217 1.00 45.53 101 LYS A C 1
ATOM 772 O O . LYS A 1 101 ? 16.228 17.446 -4.612 1.00 45.53 101 LYS A O 1
ATOM 777 N N . PHE A 1 102 ? 15.082 19.167 -5.485 1.00 49.25 102 PHE A N 1
ATOM 778 C CA . PHE A 1 102 ? 16.099 20.188 -5.202 1.00 49.25 102 PHE A CA 1
ATOM 779 C C . PHE A 1 102 ? 16.049 20.728 -3.762 1.00 49.25 102 PHE A C 1
ATOM 781 O O . PHE A 1 102 ? 16.987 21.387 -3.327 1.00 49.25 102 PHE A O 1
ATOM 788 N N . LYS A 1 103 ? 14.968 20.470 -3.008 1.00 47.84 103 LYS A N 1
ATOM 789 C CA . LYS A 1 103 ? 14.720 21.133 -1.712 1.00 47.84 103 LYS A CA 1
ATOM 790 C C . LYS A 1 103 ? 14.668 20.202 -0.495 1.00 47.84 103 LYS A C 1
ATOM 792 O O . LYS A 1 103 ? 14.344 20.664 0.592 1.00 47.84 103 LYS A O 1
ATOM 797 N N . GLY A 1 104 ? 14.969 18.910 -0.653 1.00 46.09 104 GLY A N 1
ATOM 798 C CA . GLY A 1 104 ? 15.132 17.969 0.471 1.00 46.09 104 GLY A CA 1
ATOM 799 C C . GLY A 1 104 ? 13.902 17.777 1.373 1.00 46.09 104 GLY A C 1
ATOM 800 O O . GLY A 1 104 ? 14.025 17.219 2.459 1.00 46.09 104 GLY A O 1
ATOM 801 N N . MET A 1 105 ? 12.717 18.229 0.950 1.00 47.28 105 MET A N 1
ATOM 802 C CA . MET A 1 105 ? 11.491 18.202 1.748 1.00 47.28 105 MET A CA 1
ATOM 803 C C . MET A 1 105 ? 10.551 17.135 1.185 1.00 47.28 105 MET A C 1
ATOM 805 O O . MET A 1 105 ? 9.992 17.290 0.102 1.00 47.28 105 MET A O 1
ATOM 809 N N . PHE A 1 106 ? 10.391 16.030 1.915 1.00 50.97 106 PHE A N 1
ATOM 810 C CA . PHE A 1 106 ? 9.433 14.973 1.591 1.00 50.97 106 PHE A CA 1
ATOM 811 C C . PHE A 1 106 ? 7.992 15.514 1.706 1.00 50.97 106 PHE A C 1
ATOM 813 O O . PHE A 1 106 ? 7.416 15.553 2.790 1.00 50.97 106 PHE A O 1
ATOM 820 N N . GLN A 1 107 ? 7.386 15.896 0.578 1.00 54.09 107 GLN A N 1
ATOM 821 C CA . GLN A 1 107 ? 5.961 16.260 0.452 1.00 54.09 107 GLN A CA 1
ATOM 822 C C . GLN A 1 107 ? 5.054 15.025 0.252 1.00 54.09 107 GLN A C 1
ATOM 824 O O . GLN A 1 107 ? 4.048 15.068 -0.451 1.00 54.09 107 GLN A O 1
ATOM 829 N N . GLY A 1 108 ? 5.397 13.885 0.863 1.00 57.84 108 GLY A N 1
ATOM 830 C CA . GLY A 1 108 ? 4.650 12.633 0.679 1.00 57.84 108 GLY A CA 1
ATOM 831 C C . GLY A 1 108 ? 3.197 12.699 1.170 1.00 57.84 108 GLY A C 1
ATOM 832 O O . GLY A 1 108 ? 2.335 12.023 0.616 1.00 57.84 108 GLY A O 1
ATOM 833 N N . LYS A 1 109 ? 2.906 13.550 2.166 1.00 66.12 109 LYS A N 1
ATOM 834 C CA . LYS A 1 109 ? 1.546 13.733 2.701 1.00 66.12 109 LYS A CA 1
ATOM 835 C C . LYS A 1 109 ? 0.583 14.307 1.659 1.00 66.12 109 LYS A C 1
ATOM 837 O O . LYS A 1 109 ? -0.533 13.815 1.549 1.00 66.12 109 LYS A O 1
ATOM 842 N N . ASP A 1 110 ? 1.028 15.270 0.854 1.00 78.81 110 ASP A N 1
ATOM 843 C CA . ASP A 1 110 ? 0.173 15.905 -0.156 1.00 78.81 110 ASP A CA 1
ATOM 844 C C . ASP A 1 110 ? -0.128 14.948 -1.318 1.00 78.81 110 ASP A C 1
ATOM 846 O O . ASP A 1 110 ? -1.245 14.910 -1.832 1.00 78.81 110 ASP A O 1
ATOM 850 N N . ALA A 1 111 ? 0.837 14.107 -1.703 1.00 84.94 111 ALA A N 1
ATOM 851 C CA . ALA A 1 111 ? 0.622 13.066 -2.709 1.00 84.94 111 ALA A CA 1
ATOM 852 C C . ALA A 1 111 ? -0.395 12.008 -2.244 1.00 84.94 111 ALA A C 1
ATOM 854 O O . ALA A 1 111 ? -1.272 11.623 -3.016 1.00 84.94 111 ALA A O 1
ATOM 855 N N . VAL A 1 112 ? -0.320 11.578 -0.978 1.00 89.56 112 VAL A N 1
ATOM 856 C CA . VAL A 1 112 ? -1.283 10.623 -0.404 1.00 89.56 112 VAL A CA 1
ATOM 857 C C . VAL A 1 112 ? -2.685 11.226 -0.348 1.00 89.56 112 VAL A C 1
ATOM 859 O O . VAL A 1 112 ? -3.624 10.581 -0.805 1.00 89.56 112 VAL A O 1
ATOM 862 N N . SER A 1 113 ? -2.837 12.464 0.132 1.00 90.69 113 SER A N 1
ATOM 863 C CA . SER A 1 113 ? -4.143 13.138 0.172 1.00 90.69 113 SER A CA 1
ATOM 864 C C . SER A 1 113 ? -4.779 13.241 -1.217 1.00 90.69 113 SER A C 1
ATOM 866 O O . SER A 1 113 ? -5.926 12.839 -1.395 1.00 90.69 113 SER A O 1
ATOM 868 N N . ARG A 1 114 ? -4.012 13.665 -2.232 1.00 92.00 114 ARG A N 1
ATOM 869 C CA . ARG A 1 114 ? -4.496 13.736 -3.623 1.00 92.00 114 ARG A CA 1
ATOM 870 C C . ARG A 1 114 ? -4.921 12.373 -4.164 1.00 92.00 114 ARG A C 1
ATOM 872 O O . ARG A 1 114 ? -5.951 12.267 -4.827 1.00 92.00 114 ARG A O 1
ATOM 879 N N . LEU A 1 115 ? -4.152 11.323 -3.872 1.00 94.25 115 LEU A N 1
ATOM 880 C CA . LEU A 1 115 ? -4.522 9.964 -4.255 1.00 94.25 115 LEU A CA 1
ATOM 881 C C . LEU A 1 115 ? -5.848 9.547 -3.601 1.00 94.25 115 LEU A C 1
ATOM 883 O O . LEU A 1 115 ? -6.712 8.997 -4.280 1.00 94.25 115 LEU A O 1
ATOM 887 N N . LEU A 1 116 ? -6.028 9.824 -2.309 1.00 95.19 116 LEU A N 1
ATOM 888 C CA . LEU A 1 116 ? -7.259 9.501 -1.586 1.00 95.19 116 LEU A CA 1
ATOM 889 C C . LEU A 1 116 ? -8.477 10.247 -2.152 1.00 95.19 116 LEU A C 1
ATOM 891 O O . LEU A 1 116 ? -9.534 9.634 -2.305 1.00 95.19 116 LEU A O 1
ATOM 895 N N . ASP A 1 117 ? -8.331 11.518 -2.528 1.00 94.50 117 ASP A N 1
ATOM 896 C CA . ASP A 1 117 ? -9.403 12.304 -3.154 1.00 94.50 117 ASP A CA 1
ATOM 897 C C . ASP A 1 117 ? -9.802 11.739 -4.527 1.00 94.50 117 ASP A C 1
ATOM 899 O O . ASP A 1 117 ? -10.991 11.584 -4.846 1.00 94.50 117 ASP A O 1
ATOM 903 N N . ASN A 1 118 ? -8.803 11.356 -5.326 1.00 94.88 118 ASN A N 1
ATOM 904 C CA . ASN A 1 118 ? -9.010 10.712 -6.621 1.00 94.88 118 ASN A CA 1
ATOM 905 C C . ASN A 1 118 ? -9.680 9.343 -6.468 1.00 94.88 118 ASN A C 1
ATOM 907 O O . ASN A 1 118 ? -10.597 9.018 -7.220 1.00 94.88 118 ASN A O 1
ATOM 911 N N . LEU A 1 119 ? -9.265 8.555 -5.474 1.00 95.06 119 LEU A N 1
ATOM 912 C CA . LEU A 1 119 ? -9.855 7.252 -5.167 1.00 95.06 119 LEU A CA 1
ATOM 913 C C . LEU A 1 119 ? -11.294 7.370 -4.686 1.00 95.06 119 LEU A C 1
ATOM 915 O O . LEU A 1 119 ? -12.153 6.614 -5.126 1.00 95.06 119 LEU A O 1
ATOM 919 N N . HIS A 1 120 ? -11.584 8.339 -3.826 1.00 93.19 120 HIS A N 1
ATOM 920 C CA . HIS A 1 120 ? -12.943 8.598 -3.378 1.00 93.19 120 HIS A CA 1
ATOM 921 C C . HIS A 1 120 ? -13.860 8.971 -4.554 1.00 93.19 120 HIS A C 1
ATOM 923 O O . HIS A 1 120 ? -14.982 8.474 -4.649 1.00 93.19 120 HIS A O 1
ATOM 929 N N . SER A 1 121 ? -13.369 9.789 -5.488 1.00 93.38 121 SER A N 1
ATOM 930 C CA . SER A 1 121 ? -14.093 10.126 -6.720 1.00 93.38 121 SER A CA 1
ATOM 931 C C . SER A 1 121 ? -14.253 8.917 -7.645 1.00 93.38 121 SER A C 1
ATOM 933 O O . SER A 1 121 ? -15.310 8.730 -8.244 1.00 93.38 121 SER A O 1
ATOM 935 N N . PHE A 1 122 ? -13.227 8.069 -7.732 1.00 92.94 122 PHE A N 1
ATOM 936 C CA . PHE A 1 122 ? -13.250 6.826 -8.493 1.00 92.94 122 PHE A CA 1
ATOM 937 C C . PHE A 1 122 ? -14.306 5.859 -7.944 1.00 92.94 122 PHE A C 1
ATOM 939 O O . PHE A 1 122 ? -15.214 5.501 -8.684 1.00 92.94 122 PHE A O 1
ATOM 946 N N . PHE A 1 123 ? -14.277 5.527 -6.649 1.00 90.44 123 PHE A N 1
ATOM 947 C CA . PHE A 1 123 ? -15.205 4.576 -6.018 1.00 90.44 123 PHE A CA 1
ATOM 948 C C . PHE A 1 123 ? -16.673 5.022 -6.001 1.00 90.44 123 PHE A C 1
ATOM 950 O O . PHE A 1 123 ? -17.557 4.201 -5.768 1.00 90.44 123 PHE A O 1
ATOM 957 N N . LYS A 1 124 ? -16.958 6.306 -6.244 1.00 88.94 124 LYS A N 1
ATOM 958 C CA . LYS A 1 124 ? -18.330 6.819 -6.362 1.00 88.94 124 LYS A CA 1
ATOM 959 C C . LYS A 1 124 ? -19.007 6.491 -7.690 1.00 88.94 124 LYS A C 1
ATOM 961 O O . LYS A 1 124 ? -20.222 6.652 -7.776 1.00 88.94 124 LYS A O 1
ATOM 966 N N . LYS A 1 125 ? -18.257 6.073 -8.711 1.00 89.88 125 LYS A N 1
ATOM 967 C CA . LYS A 1 125 ? -18.831 5.744 -10.017 1.00 89.88 125 LYS A CA 1
ATOM 968 C C . LYS A 1 125 ? -19.729 4.505 -9.908 1.00 89.88 125 LYS A C 1
ATOM 970 O O . LYS A 1 125 ? -19.390 3.532 -9.235 1.00 89.88 125 LYS A O 1
ATOM 975 N N . ASP A 1 126 ? -20.903 4.570 -10.535 1.00 79.25 126 ASP A N 1
ATOM 976 C CA . ASP A 1 126 ? -21.949 3.550 -10.387 1.00 79.25 126 ASP A CA 1
ATOM 977 C C . ASP A 1 126 ? -21.572 2.194 -11.000 1.00 79.25 126 ASP A C 1
ATOM 979 O O . ASP A 1 126 ? -21.970 1.151 -10.482 1.00 79.25 126 ASP A O 1
ATOM 983 N N . ASP A 1 127 ? -20.762 2.200 -12.056 1.00 82.31 127 ASP A N 1
ATOM 984 C CA . ASP A 1 127 ? -20.237 1.012 -12.736 1.00 82.31 127 ASP A CA 1
ATOM 985 C C . ASP A 1 127 ? -19.368 0.137 -11.817 1.00 82.31 127 ASP A C 1
ATOM 987 O O . ASP A 1 127 ? -19.425 -1.095 -11.881 1.00 82.31 127 ASP A O 1
ATOM 991 N N . LEU A 1 128 ? -18.639 0.753 -10.885 1.00 83.19 128 LEU A N 1
ATOM 992 C CA . LEU A 1 128 ? -17.772 0.044 -9.945 1.00 83.19 128 LEU A CA 1
ATOM 993 C C . LEU A 1 128 ? -18.529 -0.658 -8.817 1.00 83.19 128 LEU A C 1
ATOM 995 O O . LEU A 1 128 ? -17.983 -1.577 -8.210 1.00 83.19 128 LEU A O 1
ATOM 999 N N . LYS A 1 129 ? -19.782 -0.277 -8.531 1.00 79.06 129 LYS A N 1
ATOM 1000 C CA . LYS A 1 129 ? -20.563 -0.875 -7.431 1.00 79.06 129 LYS A CA 1
ATOM 1001 C C . LYS A 1 129 ? -20.748 -2.382 -7.599 1.00 79.06 129 LYS A C 1
ATOM 1003 O O . LYS A 1 129 ? -20.809 -3.097 -6.606 1.00 79.06 129 LYS A O 1
ATOM 1008 N N . SER A 1 130 ? -20.801 -2.854 -8.844 1.00 80.38 130 SER A N 1
ATOM 1009 C CA . SER A 1 130 ? -20.911 -4.278 -9.183 1.00 80.38 130 SER A CA 1
ATOM 1010 C C . SER A 1 130 ? -19.627 -5.078 -8.919 1.00 80.38 130 SER A C 1
ATOM 1012 O O . SER A 1 130 ? -19.689 -6.291 -8.742 1.00 80.38 130 SER A O 1
ATOM 1014 N N . LEU A 1 131 ? -18.474 -4.401 -8.867 1.00 79.62 131 LEU A N 1
ATOM 1015 C CA . LEU A 1 131 ? -17.158 -5.008 -8.657 1.00 79.62 131 LEU A CA 1
ATOM 1016 C C . LEU A 1 131 ? -16.776 -5.098 -7.178 1.00 79.62 131 LEU A C 1
ATOM 1018 O O . LEU A 1 131 ? -15.817 -5.789 -6.842 1.00 79.62 131 LEU A O 1
ATOM 1022 N N . VAL A 1 132 ? -17.485 -4.377 -6.306 1.00 84.31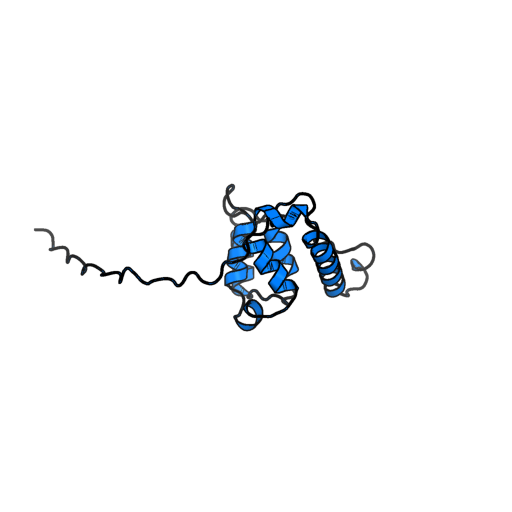 132 VAL A N 1
ATOM 1023 C CA . VAL A 1 132 ? -17.183 -4.339 -4.876 1.00 84.31 132 VAL A CA 1
ATOM 1024 C C . VAL A 1 132 ? -17.885 -5.486 -4.162 1.00 84.31 132 VAL A C 1
ATOM 1026 O O . VAL A 1 132 ? -19.090 -5.462 -3.913 1.00 84.31 132 VAL A O 1
ATOM 1029 N N . VAL A 1 133 ? -17.092 -6.461 -3.746 1.00 81.75 133 VAL A N 1
ATOM 1030 C CA . VAL A 1 133 ? -17.444 -7.428 -2.718 1.00 81.75 133 VAL A CA 1
ATOM 1031 C C . VAL A 1 133 ? -17.197 -6.777 -1.364 1.00 81.75 133 VAL A C 1
ATOM 1033 O O . VAL A 1 133 ? -16.060 -6.536 -0.948 1.00 81.75 133 VAL A O 1
ATOM 1036 N N . TRP A 1 134 ? -18.287 -6.481 -0.664 1.00 75.06 134 TRP A N 1
ATOM 1037 C CA . TRP A 1 134 ? -18.221 -6.115 0.743 1.00 75.06 134 TRP A CA 1
ATOM 1038 C C . TRP A 1 134 ? -18.026 -7.383 1.571 1.00 75.06 134 TRP A C 1
ATOM 1040 O O . TRP A 1 134 ? -18.696 -8.381 1.289 1.00 75.06 134 TRP A O 1
ATOM 1050 N N . PRO A 1 135 ? -17.160 -7.370 2.601 1.00 64.50 135 PRO A N 1
ATOM 1051 C CA . PRO A 1 135 ? -17.118 -8.474 3.544 1.00 64.50 135 PRO A CA 1
ATOM 1052 C C . PRO A 1 135 ? -18.530 -8.644 4.108 1.00 64.50 135 PRO A C 1
ATOM 1054 O O . PRO A 1 135 ? -19.087 -7.722 4.711 1.00 64.50 135 PRO A O 1
ATOM 1057 N N . GLY A 1 136 ? -19.144 -9.795 3.824 1.00 59.56 136 GLY A N 1
ATOM 1058 C CA . GLY A 1 136 ? -20.458 -10.127 4.354 1.00 59.56 136 GLY A CA 1
ATOM 1059 C C . GLY A 1 136 ? -20.434 -10.029 5.876 1.00 59.56 136 GLY A C 1
ATOM 1060 O O . GLY A 1 136 ? -19.377 -10.174 6.496 1.00 59.56 136 GLY A O 1
ATOM 1061 N N . LYS A 1 137 ? -21.598 -9.782 6.491 1.00 52.16 137 LYS A N 1
ATOM 1062 C CA . LYS A 1 137 ? -21.741 -9.979 7.939 1.00 52.16 137 LYS A CA 1
ATOM 1063 C C . LYS A 1 137 ? -21.163 -11.351 8.254 1.00 52.16 137 LYS A C 1
ATOM 1065 O O . LYS A 1 137 ? -21.563 -12.303 7.589 1.00 52.16 137 LYS A O 1
ATOM 1070 N N . GLU A 1 138 ? -20.207 -11.383 9.182 1.00 51.69 138 GLU A N 1
ATOM 1071 C CA . GLU A 1 138 ? -19.540 -12.575 9.702 1.00 51.69 138 GLU A CA 1
ATOM 1072 C C . GLU A 1 138 ? -20.483 -13.771 9.577 1.00 51.69 138 GLU A C 1
ATOM 1074 O O . GLU A 1 138 ? -21.484 -13.867 10.290 1.00 51.69 138 GLU A O 1
ATOM 1079 N N . THR A 1 139 ? -20.244 -14.641 8.594 1.00 45.69 139 THR A N 1
ATOM 1080 C CA . THR A 1 139 ? -20.873 -15.952 8.632 1.00 45.69 139 THR A CA 1
ATOM 1081 C C . THR A 1 139 ? -20.327 -16.575 9.893 1.00 45.69 139 THR A C 1
ATOM 1083 O O . THR A 1 139 ? -19.132 -16.856 9.957 1.00 45.69 139 THR A O 1
ATOM 1086 N N . GLU A 1 140 ? -21.181 -16.689 10.906 1.00 48.22 140 GLU A N 1
ATOM 1087 C CA . GLU A 1 140 ? -20.912 -17.409 12.137 1.00 48.22 140 GLU A CA 1
ATOM 1088 C C . GLU A 1 140 ? -20.250 -18.734 11.747 1.00 48.22 140 GLU A C 1
ATOM 1090 O O . GLU A 1 140 ? -20.886 -19.625 11.174 1.00 48.22 140 GLU A O 1
ATOM 1095 N N . TYR A 1 141 ? -18.934 -18.825 11.945 1.00 49.00 141 TYR A N 1
ATOM 1096 C CA . TYR A 1 141 ? -18.198 -20.042 11.662 1.00 49.00 141 TYR A CA 1
ATOM 1097 C C . TYR A 1 141 ? -18.675 -21.062 12.689 1.00 49.00 141 TYR A C 1
ATOM 1099 O O . TYR A 1 141 ? -18.172 -21.116 13.810 1.00 49.00 141 TYR A O 1
ATOM 1107 N N . LYS A 1 142 ? -19.670 -21.875 12.326 1.00 50.31 142 LYS A N 1
ATOM 1108 C CA . LYS A 1 142 ? -20.000 -23.068 13.098 1.00 50.31 142 LYS A CA 1
ATOM 1109 C C . LYS A 1 142 ? -18.786 -23.979 13.032 1.00 50.31 142 LYS A C 1
ATOM 1111 O O . LYS A 1 142 ? -18.563 -24.640 12.017 1.00 50.31 142 LYS A O 1
ATOM 1116 N N . VAL A 1 143 ? -18.002 -23.993 14.111 1.00 60.91 143 VAL A N 1
ATOM 1117 C CA . VAL A 1 143 ? -16.944 -24.977 14.349 1.00 60.91 143 VAL A CA 1
ATOM 1118 C C . VAL A 1 143 ? -17.615 -26.345 14.339 1.00 60.91 143 VAL A C 1
ATOM 1120 O O . VAL A 1 143 ? -18.165 -26.798 15.334 1.00 60.91 143 VAL A O 1
ATOM 1123 N N . THR A 1 144 ? -17.672 -26.962 13.166 1.00 57.78 144 THR A N 1
ATOM 1124 C CA . THR A 1 144 ? -18.380 -28.229 12.958 1.00 57.78 144 THR A CA 1
ATOM 1125 C C . THR A 1 144 ? -17.454 -29.413 13.168 1.00 57.78 144 THR A C 1
ATOM 1127 O O . THR A 1 144 ? -17.932 -30.503 13.451 1.00 57.78 144 THR A O 1
ATOM 1130 N N . ASN A 1 145 ? -16.136 -29.195 13.121 1.00 58.19 145 ASN A N 1
ATOM 1131 C CA . ASN A 1 145 ? -15.155 -30.261 13.232 1.00 58.19 145 ASN A CA 1
ATOM 1132 C C . ASN A 1 145 ? -14.064 -29.886 14.236 1.00 58.19 145 ASN A C 1
ATOM 1134 O O . ASN A 1 145 ? -13.104 -29.187 13.908 1.00 58.19 145 ASN A O 1
ATOM 1138 N N . THR A 1 146 ? -14.183 -30.406 15.456 1.00 62.38 146 THR A N 1
ATOM 1139 C CA . THR A 1 146 ? -13.014 -30.641 16.306 1.00 62.38 146 THR A CA 1
ATOM 1140 C C . THR A 1 146 ? -12.080 -31.563 15.529 1.00 62.38 146 THR A C 1
ATOM 1142 O O . THR A 1 146 ? -12.437 -32.707 15.242 1.00 62.38 146 THR A O 1
ATOM 1145 N N . ILE A 1 147 ? -10.898 -31.075 15.151 1.00 62.91 147 ILE A N 1
ATOM 1146 C CA . ILE A 1 147 ? -9.873 -31.908 14.519 1.00 62.91 147 ILE A CA 1
ATOM 1147 C C . ILE A 1 147 ? -9.415 -32.923 15.572 1.00 62.91 147 ILE A C 1
ATOM 1149 O O . ILE A 1 147 ? -8.589 -32.618 16.428 1.00 62.91 147 ILE A O 1
ATOM 1153 N N . SER A 1 148 ? -9.974 -34.135 15.535 1.00 63.44 148 SER A N 1
ATOM 1154 C CA . SER A 1 148 ? -9.408 -35.271 16.261 1.00 63.44 148 SER A CA 1
ATOM 1155 C C . SER A 1 148 ? -8.133 -35.686 15.549 1.00 63.44 148 SER A C 1
ATOM 1157 O O . SER A 1 148 ? -8.164 -36.360 14.517 1.00 63.44 148 SER A O 1
ATOM 1159 N N . LEU A 1 149 ? -6.998 -35.252 16.089 1.00 66.56 149 LEU A N 1
ATOM 1160 C CA . LEU A 1 149 ? -5.701 -35.768 15.687 1.00 66.56 149 LEU A CA 1
ATOM 1161 C C . LEU A 1 149 ? -5.671 -37.257 16.042 1.00 66.56 149 LEU A C 1
ATOM 1163 O O . LEU A 1 149 ? -5.824 -37.627 17.207 1.00 66.56 149 LEU A O 1
ATOM 1167 N N . LYS A 1 150 ? -5.505 -38.124 15.037 1.00 62.91 150 LYS A N 1
ATOM 1168 C CA . LYS A 1 150 ? -5.226 -39.537 15.303 1.00 62.91 150 LYS A CA 1
ATOM 1169 C C . LYS A 1 150 ? -3.911 -39.608 16.091 1.00 62.91 150 LYS A C 1
ATOM 1171 O O . LYS A 1 150 ? -2.955 -38.944 15.683 1.00 62.91 150 LYS A O 1
ATOM 1176 N N . PRO A 1 151 ? -3.840 -40.376 17.192 1.00 68.50 151 PRO A N 1
ATOM 1177 C CA . PRO A 1 151 ? -2.582 -40.572 17.898 1.00 68.50 151 PRO A CA 1
ATOM 1178 C C . PRO A 1 151 ? -1.538 -41.117 16.919 1.00 68.50 151 PRO A C 1
ATOM 1180 O O . PRO A 1 151 ? -1.856 -41.950 16.065 1.00 68.50 151 PRO A O 1
ATOM 1183 N N . ALA A 1 152 ? -0.314 -40.595 17.014 1.00 65.94 152 ALA A N 1
ATOM 1184 C CA . ALA A 1 152 ? 0.788 -40.990 16.149 1.00 65.94 152 ALA A CA 1
ATOM 1185 C C . ALA A 1 152 ? 0.949 -42.517 16.180 1.00 65.94 152 ALA A C 1
ATOM 1187 O O . ALA A 1 152 ? 1.062 -43.111 17.254 1.00 65.94 152 ALA A O 1
ATOM 1188 N N . GLN A 1 153 ? 0.940 -43.155 15.007 1.00 67.44 153 GLN A N 1
ATOM 1189 C CA . GLN A 1 153 ? 1.284 -44.568 14.906 1.00 67.44 153 GLN A CA 1
ATOM 1190 C C . GLN A 1 153 ? 2.752 -44.714 15.293 1.00 67.44 153 GLN A C 1
ATOM 1192 O O . GLN A 1 153 ? 3.642 -44.241 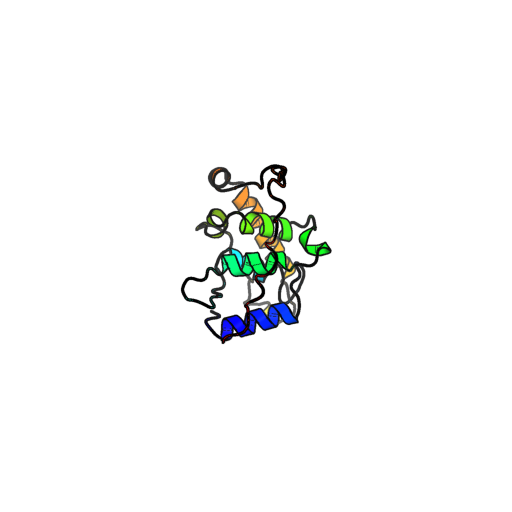14.587 1.00 67.44 153 GLN A O 1
ATOM 1197 N N . VAL A 1 154 ? 2.995 -45.345 16.439 1.00 66.88 154 VAL A N 1
ATOM 1198 C CA . VAL A 1 154 ? 4.334 -45.765 16.839 1.00 66.88 154 VAL A CA 1
ATOM 1199 C C . VAL A 1 154 ? 4.772 -46.818 15.826 1.00 66.88 154 VAL A C 1
ATOM 1201 O O . VAL A 1 154 ? 4.241 -47.927 15.810 1.00 66.88 154 VAL A O 1
ATOM 1204 N N . LEU A 1 155 ? 5.691 -46.445 14.936 1.00 66.94 155 LEU A N 1
ATOM 1205 C CA . LEU A 1 155 ? 6.354 -47.383 14.037 1.00 66.94 155 LEU A CA 1
ATOM 1206 C C . LEU A 1 155 ? 7.083 -48.414 14.901 1.00 66.94 155 LEU A C 1
ATOM 1208 O O . LEU A 1 155 ? 7.993 -48.068 15.654 1.00 66.94 155 LEU A O 1
ATOM 1212 N N . SER A 1 156 ? 6.658 -49.673 14.819 1.00 68.56 156 SER A N 1
ATOM 1213 C CA . SER A 1 156 ? 7.393 -50.781 15.419 1.00 68.56 156 SER A CA 1
ATOM 1214 C C . SER A 1 156 ? 8.776 -50.877 14.765 1.00 68.56 156 SER A C 1
ATOM 1216 O O . SER A 1 156 ? 8.862 -50.749 13.538 1.00 68.56 156 SER A O 1
ATOM 1218 N N . PRO A 1 157 ? 9.850 -51.085 15.546 1.00 58.44 157 PRO A N 1
ATOM 1219 C CA . PRO A 1 157 ? 11.189 -51.201 14.990 1.00 58.44 157 PRO A CA 1
ATOM 1220 C C . PRO A 1 157 ? 11.276 -52.394 14.022 1.00 58.44 157 PRO A C 1
ATOM 1222 O O . PRO A 1 157 ? 10.566 -53.386 14.216 1.00 58.44 157 PRO A O 1
ATOM 1225 N N . PRO A 1 158 ? 12.102 -52.285 12.965 1.00 68.06 158 PRO A N 1
ATOM 1226 C CA . PRO A 1 158 ? 12.285 -53.357 11.994 1.00 68.06 158 PRO A CA 1
ATOM 1227 C C . PRO A 1 158 ? 12.911 -54.608 12.644 1.00 68.06 158 PRO A C 1
ATOM 1229 O O . PRO A 1 158 ? 13.564 -54.474 13.683 1.00 68.06 158 PRO A O 1
ATOM 1232 N N . PRO A 1 159 ? 12.675 -55.796 12.049 1.00 69.31 159 PRO A N 1
ATOM 1233 C CA . PRO A 1 159 ? 13.102 -57.091 12.585 1.00 69.31 159 PRO A CA 1
ATOM 1234 C C . PRO A 1 159 ? 14.622 -57.257 12.669 1.00 69.31 159 PRO A C 1
ATOM 1236 O O . PRO A 1 159 ? 15.338 -56.656 11.833 1.00 69.31 159 PRO A O 1
#

Sequence (159 aa):
GYGGIKALEFVNQILSSGVGVTSGSYGFPLLYDLLVGSVPLKLHPNDSSHNWARLLIRLLPVADYSSKKSEMSVLRLLSENEGLSNHPHIPKFEIDNAVAKFKGMFQGKDAVSRLLDNLHSFFKKDDLKSLVVWPGKETEYKVTNTISLKPAQVLSPPP

Foldseek 3Di:
DQEAPSLVVVLVVPVVVAAAQPDPPHHLQQLLCLLLVVDDRYNDPPDRSNVVSLVSLVRYDPCRCVDPDLSNVVSVFSNVQSVQSPPPPQDHQDDPPPPVVVPPDPPVVVSVVVNSVSNVVVCPDPVCVVRTDDDPDPPPPPCPDDPPDDPDPDPDDDD

Secondary structure (DSSP, 8-state):
-EETHHHHHHHHHHHHH---TT-TTTSHHHHHHHHTTSS-EESSTT--HHHHHHHHHHTS-HHHHT---HHHHHHHHHHH-HHHHT-TTPPPP----SSGGGTT---HHHHHHHHHHHHHHHHTSGGGGGT-----S-----------PPPP---PPP-

pLDDT: mean 81.76, std 15.38, range [45.53, 96.44]

Radius of gyration: 20.62 Å; chains: 1; bounding box: 38×78×34 Å

Organism: NCBI:txid163516